Protein AF-A0A3R7ESI7-F1 (afdb_monomer)

Sequence (139 aa):
MSRLEDELKELRKELSKIAKEVEKLKTRREQTSLGPYPGSPEPSASLIRVLAERLPDKPDAGMAFFGGIQKKNGKIRSSYFSGHDFESILRCSPKRVAKLLSPLSSEQRILILKTLIKGDRSSSELSRETGLEGGQLYH

Solvent-accessible surface area (backbone atoms only — not comparable to full-atom values): 8530 Å² total; per-residue (Å²): 117,65,71,63,53,52,52,52,51,52,51,53,50,51,52,54,51,51,54,53,51,51,50,54,52,50,54,54,50,57,73,64,50,79,65,86,73,73,84,55,59,73,72,52,44,53,49,52,50,58,49,60,75,69,48,67,104,48,98,90,65,57,70,49,76,51,69,52,76,43,71,58,93,93,36,80,74,48,72,53,76,50,77,44,46,46,67,64,58,71,67,51,52,68,69,58,52,50,62,69,48,50,62,72,74,34,72,67,49,44,48,52,51,59,53,50,74,78,41,94,69,56,72,69,55,45,24,72,77,64,73,40,59,71,67,69,67,79,108

Nearest PDB structures (foldseek):
  3j9g-assembly1_A  TM=2.834E-01  e=9.479E-01  Vibrio cholerae O1 biovar El Tor str. N16961
  6dv5-assembly1_P  TM=4.349E-01  e=4.074E+00  Homo sapiens
  3w1i-assembly1_E  TM=2.556E-01  e=3.589E+00  Aquifex aeolicus VF5

Structure (mmCIF, N/CA/C/O backbone):
data_AF-A0A3R7ESI7-F1
#
_entry.id   AF-A0A3R7ESI7-F1
#
loop_
_atom_site.group_PDB
_atom_site.id
_atom_site.type_symbol
_atom_site.label_atom_id
_atom_site.label_alt_id
_atom_site.label_comp_id
_atom_site.label_asym_id
_atom_site.label_entity_id
_atom_site.label_seq_id
_atom_site.pdbx_PDB_ins_code
_atom_site.Cartn_x
_atom_site.Cartn_y
_atom_site.Cartn_z
_atom_site.occupancy
_atom_site.B_iso_or_equiv
_atom_site.auth_seq_id
_atom_site.auth_comp_id
_atom_site.auth_asym_id
_atom_site.auth_atom_id
_atom_site.pdbx_PDB_model_num
ATOM 1 N N . MET A 1 1 ? 51.182 27.770 -38.530 1.00 54.97 1 MET A N 1
ATOM 2 C CA . MET A 1 1 ? 50.918 26.323 -38.382 1.00 54.97 1 MET A CA 1
ATOM 3 C C . MET A 1 1 ? 50.653 25.904 -36.932 1.00 54.97 1 MET A C 1
ATOM 5 O O . MET A 1 1 ? 49.870 24.988 -36.759 1.00 54.97 1 MET A O 1
ATOM 9 N N . SER A 1 2 ? 51.151 26.612 -35.903 1.00 67.56 2 SER A N 1
ATOM 10 C CA . SER A 1 2 ? 50.981 26.203 -34.489 1.00 67.56 2 SER A CA 1
ATOM 11 C C . SER A 1 2 ? 49.537 26.168 -33.966 1.00 67.56 2 SER A C 1
ATOM 13 O O . SER A 1 2 ? 49.164 25.243 -33.262 1.00 67.56 2 SER A O 1
ATOM 15 N N . ARG A 1 3 ? 48.683 27.127 -34.347 1.00 75.88 3 ARG A N 1
ATOM 16 C CA . ARG A 1 3 ? 47.311 27.217 -33.810 1.00 75.88 3 ARG A CA 1
ATOM 17 C C . ARG A 1 3 ? 46.423 26.021 -34.182 1.00 75.88 3 ARG A C 1
ATOM 19 O O . ARG A 1 3 ? 45.625 25.574 -33.371 1.00 75.88 3 ARG A O 1
ATOM 26 N N . LEU A 1 4 ? 46.598 25.492 -35.393 1.00 76.12 4 LEU A N 1
ATOM 27 C CA . LEU A 1 4 ? 45.861 24.321 -35.879 1.00 76.12 4 LEU A CA 1
ATOM 28 C C . LEU A 1 4 ? 46.350 23.026 -35.213 1.00 76.12 4 LEU A C 1
ATOM 30 O O . LEU A 1 4 ? 45.565 22.114 -34.971 1.00 76.12 4 LEU A O 1
ATOM 34 N N . GLU A 1 5 ? 47.647 22.949 -34.909 1.00 79.25 5 GLU A N 1
ATOM 35 C CA . GLU A 1 5 ? 48.244 21.822 -34.190 1.00 79.25 5 GLU A CA 1
ATOM 36 C C . GLU A 1 5 ? 47.795 21.792 -32.724 1.00 79.25 5 GLU A C 1
ATOM 38 O O . GLU A 1 5 ? 47.486 20.718 -32.204 1.00 79.25 5 GLU A O 1
ATOM 43 N N . ASP A 1 6 ? 47.683 22.959 -32.085 1.00 82.75 6 ASP A N 1
ATOM 44 C CA . ASP A 1 6 ? 47.173 23.091 -30.719 1.00 82.75 6 ASP A CA 1
ATOM 45 C C . ASP A 1 6 ? 45.683 22.720 -30.628 1.00 82.75 6 ASP A C 1
ATOM 47 O O . ASP A 1 6 ? 45.293 21.941 -29.754 1.00 82.75 6 ASP A O 1
ATOM 51 N N . GLU A 1 7 ? 44.860 23.181 -31.577 1.00 82.81 7 GLU A N 1
ATOM 52 C CA . GLU A 1 7 ? 43.443 22.798 -31.668 1.00 82.81 7 GLU A CA 1
ATOM 53 C C . GLU A 1 7 ? 43.277 21.288 -31.897 1.00 82.81 7 GLU A C 1
ATOM 55 O O . GLU A 1 7 ? 42.485 20.644 -31.210 1.00 82.81 7 GLU A O 1
ATOM 60 N N . LEU A 1 8 ? 44.077 20.681 -32.783 1.00 85.56 8 LEU A N 1
ATOM 61 C CA . LEU A 1 8 ? 44.082 19.228 -33.001 1.00 85.56 8 LEU A CA 1
ATOM 62 C C . LEU A 1 8 ? 44.487 18.441 -31.749 1.00 85.56 8 LEU A C 1
ATOM 64 O O . LEU A 1 8 ? 43.997 17.328 -31.525 1.00 85.56 8 LEU A O 1
ATOM 68 N N . LYS A 1 9 ? 45.395 18.989 -30.940 1.00 87.31 9 LYS A N 1
ATOM 69 C CA . LYS A 1 9 ? 45.881 18.348 -29.718 1.00 87.31 9 LYS A CA 1
ATOM 70 C C . LYS A 1 9 ? 44.827 18.368 -28.614 1.00 87.31 9 LYS A C 1
ATOM 72 O O . LYS A 1 9 ? 44.629 17.338 -27.964 1.00 87.31 9 LYS A O 1
ATOM 77 N N . GLU A 1 10 ? 44.120 19.481 -28.443 1.00 86.56 10 GLU A N 1
ATOM 78 C CA . GLU A 1 10 ? 42.991 19.567 -27.509 1.00 86.56 10 GLU A CA 1
ATOM 79 C C . GLU A 1 10 ? 41.820 18.684 -27.964 1.00 86.56 10 GLU A C 1
ATOM 81 O O . GLU A 1 10 ? 41.312 17.893 -27.169 1.00 86.56 10 GLU A O 1
ATOM 86 N N . LEU A 1 11 ? 41.492 18.661 -29.261 1.00 87.44 11 LEU A N 1
ATOM 87 C CA . LEU A 1 11 ? 40.428 17.793 -29.788 1.00 87.44 11 LEU A CA 1
ATOM 88 C C . LEU A 1 11 ? 40.709 16.303 -29.544 1.00 87.44 11 LEU A C 1
ATOM 90 O O . LEU A 1 11 ? 39.824 15.541 -29.152 1.00 87.44 11 LEU A O 1
ATOM 94 N N . ARG A 1 12 ? 41.964 15.868 -29.724 1.00 86.88 12 ARG A N 1
ATOM 95 C CA . ARG A 1 12 ? 42.384 14.486 -29.422 1.00 86.88 12 ARG A CA 1
ATOM 96 C C . ARG A 1 12 ? 42.252 14.152 -27.938 1.00 86.88 12 ARG A C 1
ATOM 98 O O . ARG A 1 12 ? 41.916 13.018 -27.587 1.00 86.88 12 ARG A O 1
ATOM 105 N N . LYS A 1 13 ? 42.521 15.120 -27.067 1.00 91.62 13 LYS A N 1
ATOM 106 C CA . LYS A 1 13 ? 42.426 14.963 -25.614 1.00 91.62 13 LYS A CA 1
ATOM 107 C C . LYS A 1 13 ? 40.970 14.849 -25.167 1.00 91.62 13 LYS A C 1
ATOM 109 O O . LYS A 1 13 ? 40.655 13.963 -24.370 1.00 91.62 13 LYS A O 1
ATOM 114 N N . GLU A 1 14 ? 40.085 15.667 -25.729 1.00 90.50 14 GLU A N 1
ATOM 115 C CA . GLU A 1 14 ? 38.643 15.586 -25.485 1.00 90.50 14 GLU A CA 1
ATOM 116 C C . GLU A 1 14 ? 38.051 14.269 -25.995 1.00 90.50 14 GLU A C 1
ATOM 118 O O . GLU A 1 14 ? 37.368 13.577 -25.240 1.00 90.50 14 GLU A O 1
ATOM 123 N N . LEU A 1 15 ? 38.407 13.839 -27.211 1.00 88.31 15 LEU A N 1
ATOM 124 C CA . LEU A 1 15 ? 38.003 12.534 -27.753 1.00 88.31 15 LEU A CA 1
ATOM 125 C C . LEU A 1 15 ? 38.449 11.369 -26.864 1.00 88.31 15 LEU A C 1
ATOM 127 O O . LEU A 1 15 ? 37.672 10.447 -26.614 1.00 88.31 15 LEU A O 1
ATOM 131 N N . SER A 1 16 ? 39.677 11.411 -26.338 1.00 90.50 16 SER A N 1
ATOM 132 C CA . SER A 1 16 ? 40.168 10.376 -25.422 1.00 90.50 16 SER A CA 1
ATOM 133 C C . SER A 1 16 ? 39.392 10.355 -24.103 1.00 90.50 16 SER A C 1
ATOM 135 O O . SER A 1 16 ? 39.126 9.283 -23.551 1.00 90.50 16 SER A O 1
ATOM 137 N N . LYS A 1 17 ? 39.004 11.529 -23.596 1.00 92.44 17 LYS A N 1
ATOM 138 C CA . LYS A 1 17 ? 38.203 11.648 -22.377 1.00 92.44 17 LYS A CA 1
ATOM 139 C C . LYS A 1 17 ? 36.792 11.094 -22.589 1.00 92.44 17 LYS A C 1
ATOM 141 O O . LYS A 1 17 ? 36.351 10.270 -21.790 1.00 92.44 17 LYS A O 1
ATOM 146 N N . ILE A 1 18 ? 36.147 11.454 -23.699 1.00 89.50 18 ILE A N 1
ATOM 147 C CA . ILE A 1 18 ? 34.819 10.953 -24.077 1.00 89.50 18 ILE A CA 1
ATOM 148 C C . ILE A 1 18 ? 34.852 9.434 -24.272 1.00 89.50 18 ILE A C 1
ATOM 150 O O . ILE A 1 18 ? 34.000 8.734 -23.734 1.00 89.50 18 ILE A O 1
ATOM 154 N N . ALA A 1 19 ? 35.864 8.893 -24.957 1.00 89.44 19 ALA A N 1
ATOM 155 C CA . ALA A 1 19 ? 35.999 7.448 -25.149 1.00 89.44 19 ALA A CA 1
ATOM 156 C C . ALA A 1 19 ? 36.086 6.687 -23.811 1.00 89.44 19 ALA A C 1
ATOM 158 O O . ALA A 1 19 ? 35.438 5.656 -23.637 1.00 89.44 19 ALA A O 1
ATOM 159 N N . LYS A 1 20 ? 36.830 7.224 -22.833 1.00 91.38 20 LYS A N 1
ATOM 160 C CA . LYS A 1 20 ? 36.924 6.640 -21.484 1.00 91.38 20 LYS A CA 1
ATOM 161 C C . LYS A 1 20 ? 35.615 6.739 -20.702 1.00 91.38 20 LYS A C 1
ATOM 163 O O . LYS A 1 20 ? 35.292 5.822 -19.949 1.00 91.38 20 LYS A O 1
ATOM 168 N N . GLU A 1 21 ? 34.877 7.836 -20.842 1.00 88.00 21 GLU A N 1
ATOM 169 C CA . GLU A 1 21 ? 33.563 7.990 -20.210 1.00 88.00 21 GLU A CA 1
ATOM 170 C C . GLU A 1 21 ? 32.536 7.026 -20.816 1.00 88.00 21 GLU 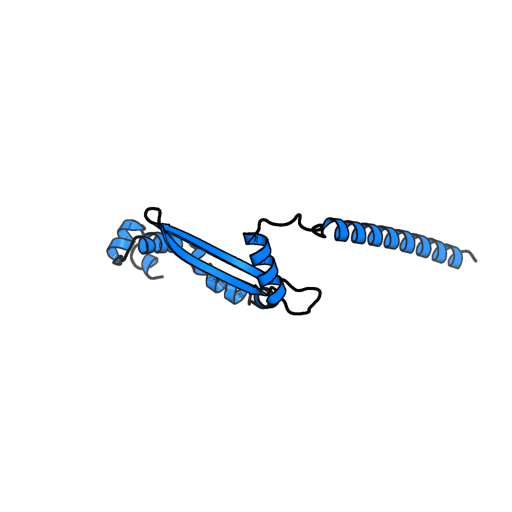A C 1
ATOM 172 O O . GLU A 1 21 ? 31.813 6.366 -20.071 1.00 88.00 21 GLU A O 1
ATOM 177 N N . VAL A 1 22 ? 32.539 6.849 -22.140 1.00 83.94 22 VAL A N 1
ATOM 178 C CA . VAL A 1 22 ? 31.682 5.877 -22.838 1.00 83.94 22 VAL A CA 1
ATOM 179 C C . VAL A 1 22 ? 31.985 4.445 -22.397 1.00 83.94 22 VAL A C 1
ATOM 181 O O . VAL A 1 22 ? 31.053 3.692 -22.120 1.00 83.94 22 VAL A O 1
ATOM 184 N N . GLU A 1 23 ? 33.258 4.069 -22.263 1.00 83.38 23 GLU A N 1
ATOM 185 C CA . GLU A 1 23 ? 33.634 2.735 -21.774 1.00 83.38 23 GLU A CA 1
ATOM 186 C C . GLU A 1 23 ? 33.179 2.490 -20.331 1.00 83.38 23 GLU A C 1
ATOM 188 O O . GLU A 1 23 ? 32.597 1.444 -20.041 1.00 83.38 23 GLU A O 1
ATOM 193 N N . LYS A 1 24 ? 33.332 3.478 -19.438 1.00 82.88 24 LYS A N 1
ATOM 194 C CA . LYS A 1 24 ? 32.803 3.400 -18.064 1.00 82.88 24 LYS A CA 1
ATOM 195 C C . LYS A 1 24 ? 31.279 3.269 -18.030 1.00 82.88 24 LYS A C 1
ATOM 197 O O . LYS A 1 24 ? 30.736 2.555 -17.188 1.00 82.88 24 LYS A O 1
ATOM 202 N N . LEU A 1 25 ? 30.576 3.964 -18.924 1.00 76.69 25 LEU A N 1
ATOM 203 C CA . LEU A 1 25 ? 29.118 3.889 -19.028 1.00 76.69 25 LEU A CA 1
ATOM 204 C C . LEU A 1 25 ? 28.650 2.526 -19.554 1.00 76.69 25 LEU A C 1
ATOM 206 O O . LEU A 1 25 ? 27.674 1.987 -19.031 1.00 76.69 25 LEU A O 1
ATOM 210 N N . LYS A 1 26 ? 29.361 1.937 -20.523 1.00 70.25 26 LYS A N 1
ATOM 211 C CA . LYS A 1 26 ? 29.090 0.575 -21.011 1.00 70.25 26 LYS A CA 1
ATOM 212 C C . LYS A 1 26 ? 29.300 -0.477 -19.924 1.00 70.25 26 LYS A C 1
ATOM 214 O O . LYS A 1 26 ? 28.385 -1.254 -19.671 1.00 70.25 26 LYS A O 1
ATOM 219 N N . THR A 1 27 ? 30.425 -0.434 -19.207 1.00 69.88 27 THR A N 1
ATOM 220 C CA . THR A 1 27 ? 30.689 -1.380 -18.102 1.00 69.88 27 THR A CA 1
ATOM 221 C C . THR A 1 27 ? 29.672 -1.243 -16.969 1.00 69.88 27 THR A C 1
ATOM 223 O O . THR A 1 27 ? 29.218 -2.244 -16.419 1.00 69.88 27 THR A O 1
ATOM 226 N N . ARG A 1 28 ? 29.240 -0.017 -16.642 1.00 62.50 28 ARG A N 1
ATOM 227 C CA . ARG A 1 28 ? 28.172 0.205 -15.652 1.00 62.50 28 ARG A CA 1
ATOM 228 C C . ARG A 1 28 ? 26.829 -0.371 -16.117 1.00 62.50 28 ARG A C 1
ATOM 230 O O . ARG A 1 28 ? 26.095 -0.918 -15.299 1.00 62.50 28 ARG A O 1
ATOM 237 N N . ARG A 1 29 ? 26.509 -0.286 -17.413 1.00 53.00 29 ARG A N 1
ATOM 238 C CA . ARG A 1 29 ? 25.296 -0.885 -17.998 1.00 53.00 29 ARG A CA 1
ATOM 239 C C . ARG A 1 29 ? 25.336 -2.417 -17.937 1.00 53.00 29 ARG A C 1
ATOM 241 O O . ARG A 1 29 ? 24.345 -3.013 -17.534 1.00 53.00 29 ARG A O 1
ATOM 248 N N . GLU A 1 30 ? 26.477 -3.032 -18.243 1.00 53.41 30 GLU A N 1
ATOM 249 C CA . GLU A 1 30 ? 26.681 -4.492 -18.171 1.00 53.41 30 GLU A CA 1
ATOM 250 C C . GLU A 1 30 ? 26.670 -5.033 -16.731 1.00 53.41 30 GLU A C 1
ATOM 252 O O . GLU A 1 30 ? 26.136 -6.106 -16.472 1.00 53.41 30 GLU A O 1
ATOM 257 N N . GLN A 1 31 ? 27.164 -4.273 -15.749 1.00 51.28 31 GLN A N 1
ATOM 258 C CA . GLN A 1 31 ? 27.026 -4.643 -14.331 1.00 51.28 31 GLN A CA 1
ATOM 259 C C . GLN A 1 31 ? 25.587 -4.521 -13.807 1.00 51.28 31 GLN A C 1
ATOM 261 O O . GLN A 1 31 ? 25.255 -5.121 -12.788 1.00 51.28 31 GLN A O 1
ATOM 266 N N . THR A 1 32 ? 24.732 -3.753 -14.490 1.00 45.25 32 THR A N 1
ATOM 267 C CA . THR A 1 32 ? 23.317 -3.581 -14.119 1.00 45.25 32 THR A CA 1
ATOM 268 C C . THR A 1 32 ? 22.399 -4.551 -14.871 1.00 45.25 32 THR A C 1
ATOM 270 O O . THR A 1 32 ? 21.250 -4.737 -14.471 1.00 45.25 32 THR A O 1
ATOM 273 N N . SER A 1 33 ? 22.879 -5.211 -15.933 1.00 39.31 33 SER A N 1
ATOM 274 C CA . SER A 1 33 ? 22.143 -6.323 -16.530 1.00 39.31 33 SER A CA 1
ATOM 275 C C . SER A 1 33 ? 22.184 -7.512 -15.579 1.00 39.31 33 SER A C 1
ATOM 277 O O . SER A 1 33 ? 23.218 -8.154 -15.405 1.00 39.31 33 SER A O 1
ATOM 279 N N . LEU A 1 34 ? 21.044 -7.793 -14.949 1.00 42.56 34 LEU A N 1
ATOM 280 C CA . LEU A 1 34 ? 20.782 -9.074 -14.304 1.00 42.56 34 LEU A CA 1
ATOM 281 C C . LEU A 1 34 ? 21.114 -10.172 -15.326 1.00 42.56 34 LEU A C 1
ATOM 283 O O . LEU A 1 34 ? 20.493 -10.232 -16.387 1.00 42.56 34 LEU A O 1
ATOM 287 N N . GLY A 1 35 ? 22.133 -10.987 -15.043 1.00 42.22 35 GLY A N 1
ATOM 288 C CA . GLY A 1 35 ? 22.492 -12.131 -15.883 1.00 42.22 35 GLY A CA 1
ATOM 289 C C . GLY A 1 35 ? 21.318 -13.110 -1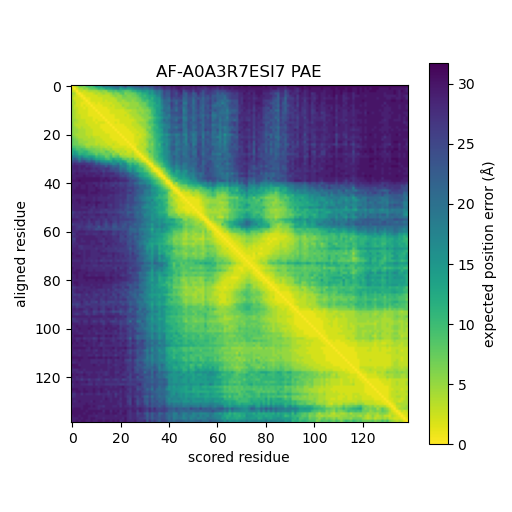6.052 1.00 42.22 35 GLY A C 1
ATOM 290 O O . GLY A 1 35 ? 20.303 -12.978 -15.361 1.00 42.22 35 GLY A O 1
ATOM 291 N N . PRO A 1 36 ? 21.430 -14.105 -16.955 1.00 40.34 36 PRO A N 1
ATOM 292 C CA . PRO A 1 36 ? 20.375 -15.090 -17.169 1.00 40.34 36 PRO A CA 1
ATOM 293 C C . PRO A 1 36 ? 20.013 -15.748 -15.836 1.00 40.34 36 PRO A C 1
ATOM 295 O O . PRO A 1 36 ? 20.849 -16.387 -15.196 1.00 40.34 36 PRO A O 1
ATOM 298 N N . TYR A 1 37 ? 18.772 -15.528 -15.401 1.00 43.09 37 TYR A N 1
ATOM 299 C CA . TYR A 1 37 ? 18.254 -16.035 -14.137 1.00 43.09 37 TYR A CA 1
ATOM 300 C C . TYR A 1 37 ? 18.403 -17.567 -14.135 1.00 43.09 37 TYR A C 1
ATOM 302 O O . TYR A 1 37 ? 17.822 -18.218 -15.010 1.00 43.09 37 TYR A O 1
ATOM 310 N N . PRO A 1 38 ? 19.172 -18.169 -13.205 1.00 46.91 38 PRO A N 1
ATOM 311 C CA . PRO A 1 38 ? 19.220 -19.618 -13.081 1.00 46.91 38 PRO A CA 1
ATOM 312 C C . PRO A 1 38 ? 17.795 -20.113 -12.834 1.00 46.91 38 PRO A C 1
ATOM 314 O O . PRO A 1 38 ? 17.078 -19.521 -12.024 1.00 46.91 38 PRO A O 1
ATOM 317 N N . GLY A 1 39 ? 17.391 -21.137 -13.596 1.00 45.53 39 GLY A N 1
ATOM 318 C CA . GLY A 1 39 ? 16.025 -21.654 -13.688 1.00 45.53 39 GLY A CA 1
ATOM 319 C C . GLY A 1 39 ? 15.294 -21.572 -12.357 1.00 45.53 39 GLY A C 1
ATOM 320 O O . GLY A 1 39 ? 15.595 -22.296 -11.410 1.00 45.53 39 GLY A O 1
ATOM 321 N N . SER A 1 40 ? 14.372 -20.619 -12.278 1.00 46.50 40 SER A N 1
ATOM 322 C CA . SER A 1 40 ? 13.605 -20.374 -11.070 1.00 46.50 40 SER A CA 1
ATOM 323 C C . SER A 1 40 ? 12.806 -21.644 -10.723 1.00 46.50 40 SER A C 1
ATOM 325 O O . SER A 1 40 ? 12.337 -22.293 -11.661 1.00 46.50 40 SER A O 1
ATOM 327 N N . PRO A 1 41 ? 12.598 -21.996 -9.439 1.00 57.59 41 PRO A N 1
ATOM 328 C CA . PRO A 1 41 ? 11.702 -23.086 -9.032 1.00 57.59 41 PRO A CA 1
ATOM 329 C C . PRO A 1 41 ? 10.396 -23.120 -9.853 1.00 57.59 41 PRO A C 1
ATOM 331 O O . PRO A 1 41 ? 9.894 -22.063 -10.237 1.00 57.59 41 PRO A O 1
ATOM 334 N N . GLU A 1 42 ? 9.810 -24.295 -10.109 1.00 57.03 42 GLU A N 1
ATOM 335 C CA . GLU A 1 42 ? 8.600 -24.460 -10.953 1.00 57.03 42 GLU A CA 1
ATOM 336 C C . GLU A 1 42 ? 7.473 -23.412 -10.715 1.00 57.03 42 GLU A C 1
ATOM 338 O O . GLU A 1 42 ? 6.918 -22.879 -11.687 1.00 57.03 42 GLU A O 1
ATOM 343 N N . PRO A 1 43 ? 7.173 -23.014 -9.457 1.00 61.28 43 PRO A N 1
ATOM 344 C CA . PRO A 1 43 ? 6.192 -21.962 -9.169 1.00 61.28 43 PRO A CA 1
ATOM 345 C C . PRO A 1 43 ? 6.598 -20.573 -9.690 1.00 61.28 43 PRO A C 1
ATOM 347 O O . PRO A 1 43 ? 5.762 -19.812 -10.174 1.00 61.28 43 PRO A O 1
ATOM 350 N N . SER A 1 44 ? 7.884 -20.233 -9.618 1.00 60.28 44 SER A N 1
ATOM 351 C CA . SER A 1 44 ? 8.423 -18.973 -10.143 1.00 60.28 44 SER A CA 1
ATOM 352 C C . SER A 1 44 ? 8.539 -18.961 -11.665 1.00 60.28 44 SER A C 1
ATOM 354 O O . SER A 1 44 ? 8.316 -17.912 -12.260 1.00 60.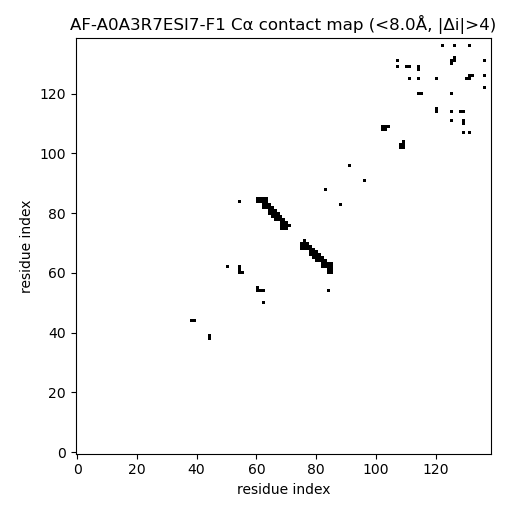28 44 SER A O 1
ATOM 356 N N . ALA A 1 45 ? 8.775 -20.108 -12.310 1.00 64.75 45 ALA A N 1
ATOM 357 C CA . ALA A 1 45 ? 8.780 -20.192 -13.771 1.00 64.75 45 ALA A CA 1
ATOM 358 C C . ALA A 1 45 ? 7.373 -19.939 -14.334 1.00 64.75 45 ALA A C 1
ATOM 360 O O . ALA A 1 45 ? 7.201 -19.213 -15.313 1.00 64.75 45 ALA A O 1
ATOM 361 N N . SER A 1 46 ? 6.356 -20.471 -13.650 1.00 67.00 46 SER A N 1
ATOM 362 C CA . SER A 1 46 ? 4.946 -20.221 -13.961 1.00 67.00 46 SE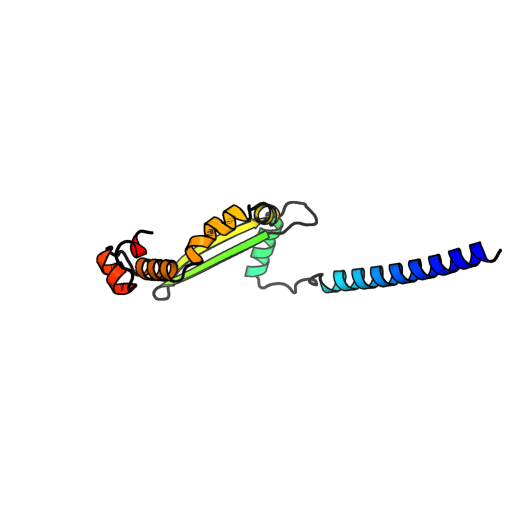R A CA 1
ATOM 363 C C . SER A 1 46 ? 4.576 -18.746 -13.798 1.00 67.00 46 SER A C 1
ATOM 365 O O . SER A 1 46 ? 3.899 -18.186 -14.658 1.00 67.00 46 SER A O 1
ATOM 367 N N . LEU A 1 47 ? 5.064 -18.093 -12.735 1.00 67.50 47 LEU A N 1
ATOM 368 C CA . LEU A 1 47 ? 4.901 -16.651 -12.555 1.00 67.50 47 LEU A CA 1
ATOM 369 C C . LEU A 1 47 ? 5.551 -15.886 -13.706 1.00 67.50 47 LEU A C 1
ATOM 371 O O . LEU A 1 47 ? 4.847 -15.140 -14.375 1.00 67.50 47 LEU A O 1
ATOM 375 N N . ILE A 1 48 ? 6.838 -16.122 -13.986 1.00 71.62 48 ILE A N 1
ATOM 376 C CA . ILE A 1 48 ? 7.589 -15.456 -15.063 1.00 71.62 48 ILE A CA 1
ATOM 377 C C . ILE A 1 48 ? 6.886 -15.611 -16.417 1.00 71.62 48 ILE A C 1
ATOM 379 O O . ILE A 1 48 ? 6.814 -14.642 -17.168 1.00 71.62 48 ILE A O 1
ATOM 383 N N . ARG A 1 49 ? 6.307 -16.781 -16.717 1.00 73.81 49 ARG A N 1
ATOM 384 C CA . ARG A 1 49 ? 5.544 -16.986 -17.956 1.00 73.81 49 ARG A CA 1
ATOM 385 C C . ARG A 1 49 ? 4.298 -16.104 -18.021 1.00 73.81 49 ARG A C 1
ATOM 387 O O . ARG A 1 49 ? 4.110 -15.396 -19.003 1.00 73.81 49 ARG A O 1
ATOM 394 N N . VAL A 1 50 ? 3.500 -16.079 -16.952 1.00 70.25 50 VAL A N 1
ATOM 395 C CA . VAL A 1 50 ? 2.337 -15.180 -16.843 1.00 70.25 50 VAL A CA 1
ATOM 396 C C . VAL A 1 50 ? 2.764 -13.709 -16.933 1.00 70.25 50 VAL A C 1
ATOM 398 O O . VAL A 1 50 ? 2.006 -12.883 -17.438 1.00 70.25 50 VAL A O 1
ATOM 401 N N . LEU A 1 51 ? 3.972 -13.366 -16.469 1.00 69.69 51 LEU A N 1
ATOM 402 C CA . LEU A 1 51 ? 4.517 -12.013 -16.603 1.00 69.69 51 LEU A CA 1
ATOM 403 C C . LEU A 1 51 ? 4.844 -11.684 -18.057 1.00 69.69 51 LEU A C 1
ATOM 405 O O . LEU A 1 51 ? 4.425 -10.639 -18.541 1.00 69.69 51 LEU A O 1
ATOM 409 N N . ALA A 1 52 ? 5.553 -12.576 -18.749 1.00 74.88 52 ALA A N 1
ATOM 410 C CA . ALA A 1 52 ? 5.910 -12.405 -20.152 1.00 74.88 52 ALA A CA 1
ATOM 411 C C . ALA A 1 52 ? 4.665 -12.279 -21.045 1.00 74.88 52 ALA A C 1
ATOM 413 O O . ALA A 1 52 ? 4.628 -11.415 -21.909 1.00 74.88 52 ALA A O 1
ATOM 414 N N . GLU A 1 53 ? 3.615 -13.064 -20.779 1.00 78.75 53 GLU A N 1
ATOM 415 C CA . GLU A 1 53 ? 2.335 -12.995 -21.504 1.00 78.75 53 GLU A CA 1
ATOM 416 C C . GLU A 1 53 ? 1.580 -11.668 -21.293 1.00 78.75 53 GLU A C 1
ATOM 418 O O . GLU A 1 53 ? 0.767 -11.277 -22.129 1.00 78.75 53 GLU A O 1
ATOM 423 N N . ARG A 1 54 ? 1.802 -10.978 -20.164 1.00 74.31 54 ARG A N 1
ATOM 424 C CA . ARG A 1 54 ? 1.124 -9.711 -19.829 1.00 74.31 54 ARG A CA 1
ATOM 425 C C . ARG A 1 54 ? 1.929 -8.467 -20.166 1.00 74.31 54 ARG A C 1
ATOM 427 O O . ARG A 1 54 ? 1.390 -7.361 -20.079 1.00 74.31 54 ARG A O 1
ATOM 434 N N . LEU A 1 55 ? 3.197 -8.628 -20.521 1.00 73.75 55 LEU A N 1
ATOM 435 C CA . LEU A 1 55 ? 4.015 -7.527 -20.990 1.00 73.75 55 LEU A CA 1
ATOM 436 C C . LEU A 1 55 ? 3.713 -7.282 -22.474 1.00 73.75 55 LEU A C 1
ATOM 438 O O . LEU A 1 55 ? 3.651 -8.231 -23.249 1.00 73.75 55 LEU A O 1
ATOM 442 N N . PRO A 1 56 ? 3.500 -6.024 -22.889 1.00 67.31 56 PRO A N 1
ATOM 443 C CA . PRO A 1 56 ? 3.396 -5.707 -24.306 1.00 67.31 56 PRO A CA 1
ATOM 444 C C . PRO A 1 56 ? 4.729 -6.002 -25.009 1.00 67.31 56 PRO A C 1
ATOM 446 O O . PRO A 1 56 ? 5.773 -5.967 -24.357 1.00 67.31 56 PRO A O 1
ATOM 449 N N . ASP A 1 57 ? 4.701 -6.181 -26.335 1.00 73.88 57 ASP A N 1
ATOM 450 C CA . ASP A 1 57 ? 5.886 -6.272 -27.212 1.00 73.88 57 ASP A CA 1
ATOM 451 C C . ASP A 1 57 ? 6.649 -4.929 -27.278 1.00 73.88 57 ASP A C 1
ATOM 453 O O . ASP A 1 57 ? 6.825 -4.309 -28.328 1.00 73.88 57 ASP A O 1
ATOM 457 N N . LYS A 1 58 ? 7.067 -4.417 -26.120 1.00 71.19 58 LYS A N 1
ATOM 458 C CA . LYS A 1 58 ? 7.905 -3.236 -25.952 1.00 71.19 58 LYS A CA 1
ATOM 459 C C . LYS A 1 58 ? 9.230 -3.694 -25.332 1.00 71.19 58 LYS A C 1
ATOM 461 O O . LYS A 1 58 ? 9.203 -4.380 -24.312 1.00 71.19 58 LYS A O 1
ATOM 466 N N . PRO A 1 59 ? 10.382 -3.291 -25.896 1.00 70.62 59 PRO A N 1
ATOM 467 C CA . PRO A 1 59 ? 11.695 -3.742 -25.428 1.00 70.62 59 PRO A CA 1
ATOM 468 C C . PRO A 1 59 ? 12.003 -3.303 -23.988 1.00 70.62 59 PRO A C 1
ATOM 470 O O . PRO A 1 59 ? 12.654 -4.037 -23.253 1.00 70.62 59 PRO A O 1
ATOM 473 N N . ASP A 1 60 ? 11.482 -2.146 -23.572 1.00 74.12 60 ASP A N 1
ATOM 474 C CA . ASP A 1 60 ? 11.660 -1.581 -22.232 1.00 74.12 60 ASP A CA 1
ATOM 475 C C . ASP A 1 60 ? 10.327 -1.592 -21.464 1.00 74.12 60 ASP A C 1
ATOM 477 O O . ASP A 1 60 ? 9.728 -0.551 -21.184 1.00 74.12 60 ASP A O 1
ATOM 481 N N . ALA A 1 61 ? 9.821 -2.789 -21.162 1.00 77.62 61 ALA A N 1
ATOM 482 C CA . ALA A 1 61 ? 8.604 -2.984 -20.380 1.00 77.62 61 ALA A CA 1
ATOM 483 C C . ALA A 1 61 ? 8.888 -3.730 -19.075 1.00 77.62 61 ALA A C 1
ATOM 485 O O . ALA A 1 61 ? 9.763 -4.588 -18.990 1.00 77.62 61 ALA A O 1
ATOM 486 N N . GLY A 1 62 ? 8.104 -3.428 -18.044 1.00 80.50 62 GLY A N 1
ATOM 487 C CA . GLY A 1 62 ? 8.122 -4.205 -16.814 1.00 80.50 62 GLY A CA 1
ATOM 488 C C . GLY A 1 62 ? 6.831 -4.044 -16.027 1.00 80.50 62 GLY A C 1
ATOM 489 O O . GLY A 1 62 ? 6.021 -3.154 -16.293 1.00 80.50 62 GLY A O 1
ATOM 490 N N . MET A 1 63 ? 6.643 -4.935 -15.061 1.00 82.12 63 MET A N 1
ATOM 491 C CA . MET A 1 63 ? 5.486 -4.968 -14.175 1.00 82.12 63 MET A CA 1
ATOM 492 C C . MET A 1 63 ? 5.951 -5.070 -12.726 1.00 82.12 63 MET A C 1
ATOM 494 O O . MET A 1 63 ? 6.911 -5.779 -12.426 1.00 82.12 63 MET A O 1
ATOM 498 N N . ALA A 1 64 ? 5.238 -4.400 -11.826 1.00 83.12 64 ALA A N 1
ATOM 499 C CA . ALA A 1 64 ? 5.380 -4.582 -10.391 1.00 83.12 64 ALA A CA 1
ATOM 500 C C . ALA A 1 64 ? 4.207 -5.395 -9.840 1.00 83.12 64 ALA A C 1
ATOM 502 O O . ALA A 1 64 ? 3.061 -5.244 -10.277 1.00 83.12 64 ALA A O 1
ATOM 503 N N . PHE A 1 65 ? 4.506 -6.221 -8.841 1.00 80.12 65 PHE A N 1
ATOM 504 C CA . PHE A 1 65 ? 3.534 -7.066 -8.162 1.00 80.12 65 PHE A CA 1
ATOM 505 C C . PHE A 1 65 ? 3.459 -6.709 -6.690 1.00 80.12 65 PHE A C 1
ATOM 507 O O . PHE A 1 65 ? 4.479 -6.599 -6.011 1.00 80.12 65 PHE A O 1
ATOM 514 N N . PHE A 1 66 ? 2.23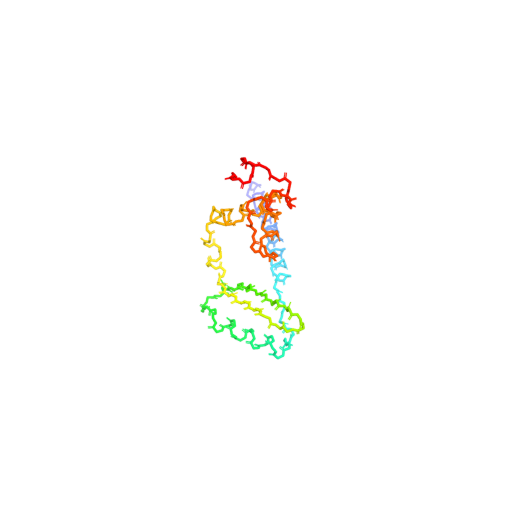3 -6.576 -6.200 1.00 82.06 66 PHE A N 1
ATOM 515 C CA . PHE A 1 66 ? 1.932 -6.355 -4.797 1.00 82.06 66 PHE A CA 1
ATOM 516 C C . PHE A 1 66 ? 1.040 -7.489 -4.337 1.00 82.06 66 PHE A C 1
ATOM 518 O O . PHE A 1 66 ? -0.041 -7.713 -4.877 1.00 82.06 66 PHE A O 1
ATOM 525 N N . GLY A 1 67 ? 1.495 -8.231 -3.340 1.00 84.88 67 GLY A N 1
ATOM 526 C CA . GLY A 1 67 ? 0.731 -9.344 -2.819 1.00 84.88 67 GLY A CA 1
ATOM 527 C C . GLY A 1 67 ? 0.974 -9.542 -1.343 1.00 84.88 67 GLY A C 1
ATOM 52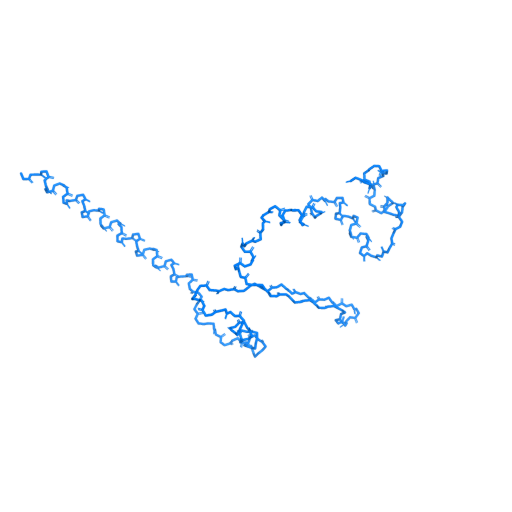8 O O . GLY A 1 67 ? 2.015 -9.171 -0.803 1.00 84.88 67 GLY A O 1
ATOM 529 N N . GLY A 1 68 ? -0.008 -10.143 -0.694 1.00 85.75 68 GLY A N 1
ATOM 530 C CA . GLY A 1 68 ? 0.064 -10.463 0.716 1.00 85.75 68 GLY A CA 1
ATOM 531 C C . GLY A 1 68 ? -0.862 -11.613 1.052 1.00 85.75 68 GLY A C 1
ATOM 532 O O . GLY A 1 68 ? -1.884 -11.829 0.401 1.00 85.75 68 GLY A O 1
ATOM 533 N N . ILE A 1 69 ? -0.487 -12.358 2.085 1.00 88.81 69 ILE A N 1
ATOM 534 C CA . ILE A 1 69 ? -1.269 -13.467 2.621 1.00 88.81 69 ILE A CA 1
ATOM 535 C C . ILE A 1 69 ? -1.428 -13.227 4.116 1.00 88.81 69 ILE A C 1
ATOM 537 O O . ILE A 1 69 ? -0.445 -13.008 4.822 1.00 8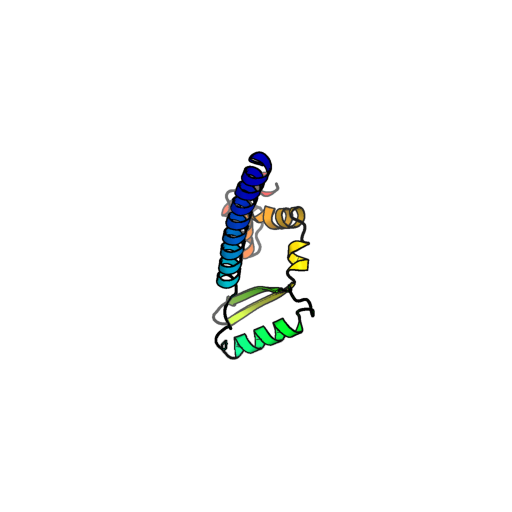8.81 69 ILE A O 1
ATOM 541 N N . GLN A 1 70 ? -2.658 -13.314 4.610 1.00 87.19 70 GLN A N 1
ATOM 542 C CA . GLN A 1 70 ? -2.948 -13.280 6.034 1.00 87.19 70 GLN A CA 1
ATOM 543 C C . GLN A 1 70 ? -3.386 -14.665 6.504 1.00 87.19 70 GLN A C 1
ATOM 545 O O . GLN A 1 70 ? -4.356 -15.244 6.001 1.00 87.19 70 GLN A O 1
ATOM 550 N N . LYS A 1 71 ? -2.696 -15.185 7.522 1.00 90.75 71 LYS A N 1
ATOM 551 C CA . LYS A 1 71 ? -3.105 -16.397 8.235 1.00 90.75 71 LYS A CA 1
ATOM 552 C C . LYS A 1 71 ? -3.806 -16.035 9.542 1.00 90.75 71 LYS A C 1
ATOM 554 O O . LYS A 1 71 ? -3.366 -15.144 10.261 1.00 90.75 71 LYS A O 1
ATOM 559 N N . LYS A 1 72 ? -4.870 -16.767 9.873 1.00 87.06 72 LYS A N 1
ATOM 560 C CA . LYS A 1 72 ? -5.541 -16.733 11.181 1.00 87.06 72 LYS A CA 1
ATOM 561 C C . LYS A 1 72 ? -5.854 -18.165 11.601 1.00 87.06 72 LYS A C 1
ATOM 563 O O . LYS A 1 72 ? -6.491 -18.900 10.846 1.00 87.06 72 LYS A O 1
ATOM 568 N N . ASN A 1 73 ? -5.412 -18.552 12.796 1.00 90.81 73 ASN A N 1
ATOM 569 C CA . ASN A 1 73 ? -5.565 -19.906 13.349 1.00 90.81 73 ASN A CA 1
ATOM 570 C C . ASN A 1 73 ? -4.996 -20.993 12.415 1.00 90.81 73 ASN A C 1
ATOM 572 O O . ASN A 1 73 ? -5.679 -21.957 12.077 1.00 90.81 73 ASN A O 1
ATOM 576 N N . GLY A 1 74 ? -3.778 -20.782 11.906 1.00 88.69 74 GLY A N 1
ATOM 577 C CA . GLY A 1 74 ? -3.090 -21.723 11.009 1.00 88.69 74 GLY A CA 1
ATOM 578 C C . GLY A 1 74 ? -3.626 -21.786 9.571 1.00 88.69 74 GLY A C 1
ATOM 579 O O . GLY A 1 74 ? -2.961 -22.350 8.708 1.00 88.69 74 GLY A O 1
ATOM 580 N N . LYS A 1 75 ? -4.778 -21.166 9.276 1.00 89.00 75 LYS A N 1
ATOM 581 C CA . LYS A 1 75 ? -5.403 -21.158 7.943 1.00 89.00 75 LYS A CA 1
ATOM 582 C C . LYS A 1 75 ? -5.244 -19.805 7.256 1.00 89.00 75 LYS A C 1
ATOM 584 O O . LYS A 1 75 ? -5.339 -18.765 7.907 1.00 89.00 75 LYS A O 1
ATOM 589 N N . ILE A 1 76 ? -5.035 -19.813 5.940 1.00 88.50 76 ILE A N 1
ATOM 590 C CA . ILE A 1 76 ? -5.088 -18.594 5.121 1.00 88.50 76 ILE A CA 1
ATOM 591 C C . ILE A 1 76 ? -6.532 -18.080 5.141 1.00 88.50 76 ILE A C 1
ATOM 593 O O . ILE A 1 76 ? -7.460 -18.831 4.850 1.00 88.50 76 ILE A O 1
ATOM 597 N N . ARG A 1 77 ? -6.726 -16.822 5.546 1.00 86.31 77 ARG A N 1
ATOM 598 C CA . ARG A 1 77 ? -8.047 -16.169 5.590 1.00 86.31 77 ARG A CA 1
ATOM 599 C C . ARG A 1 77 ? -8.230 -15.138 4.499 1.00 86.31 77 ARG A C 1
ATOM 601 O O . ARG A 1 77 ? -9.352 -14.942 4.050 1.00 86.31 77 ARG A O 1
ATOM 608 N N . SER A 1 78 ? -7.149 -14.493 4.092 1.00 82.62 78 SER A N 1
ATOM 609 C CA . SER A 1 78 ? -7.155 -13.558 2.982 1.00 82.62 78 SER A CA 1
ATOM 610 C C . SER A 1 78 ? -5.838 -13.661 2.229 1.00 82.62 78 SER A C 1
ATOM 612 O O . SER A 1 78 ? -4.776 -13.928 2.800 1.00 82.62 78 SER A O 1
ATOM 614 N N . SER A 1 79 ? -5.931 -13.470 0.925 1.00 86.25 79 SER A N 1
ATOM 615 C CA . SER A 1 79 ? -4.796 -13.271 0.042 1.00 86.25 79 SER A CA 1
ATOM 616 C C . SER A 1 79 ? -5.187 -12.211 -0.967 1.00 86.25 79 SER A C 1
ATOM 618 O O . SER A 1 79 ? -6.305 -12.241 -1.481 1.00 86.25 79 SER A O 1
ATOM 620 N N . TYR A 1 80 ? -4.277 -11.297 -1.260 1.00 84.12 80 TYR A N 1
ATOM 621 C CA . TYR A 1 80 ? -4.439 -10.349 -2.349 1.00 84.12 80 TYR A CA 1
ATOM 622 C C . TYR A 1 80 ? -3.209 -10.402 -3.239 1.00 84.12 80 TYR A C 1
ATOM 624 O O . TYR A 1 80 ? -2.100 -10.677 -2.777 1.00 84.12 80 TYR A O 1
ATOM 632 N N . PHE A 1 81 ? -3.432 -10.154 -4.519 1.00 82.44 81 PHE A N 1
ATOM 633 C CA . PHE A 1 81 ? -2.393 -10.069 -5.523 1.00 82.44 81 PHE A CA 1
ATOM 634 C C . PHE A 1 81 ? -2.842 -9.060 -6.574 1.00 82.44 81 PHE A C 1
ATOM 636 O O . PHE A 1 81 ? -3.921 -9.203 -7.149 1.00 82.44 81 PHE A O 1
ATOM 643 N N . SER A 1 82 ? -2.032 -8.036 -6.809 1.00 81.31 82 SER A N 1
ATOM 644 C CA . SER A 1 82 ? -2.217 -7.079 -7.890 1.00 81.31 82 SER A CA 1
ATOM 645 C C . SER A 1 82 ? -0.929 -6.951 -8.691 1.00 81.31 82 SER A C 1
ATOM 647 O O . SER A 1 82 ? 0.173 -6.937 -8.145 1.00 81.31 82 SER A O 1
ATOM 649 N N . GLY A 1 83 ? -1.080 -6.893 -10.010 1.00 80.81 83 GLY A N 1
ATOM 650 C CA . GLY A 1 83 ? 0.006 -6.664 -10.952 1.00 80.81 83 GLY A CA 1
ATOM 651 C C . GLY A 1 83 ? -0.285 -5.408 -11.753 1.00 80.81 83 GLY A C 1
ATOM 652 O O . GLY A 1 83 ? -1.401 -5.248 -12.248 1.00 80.81 83 GLY A O 1
ATOM 653 N N . HIS A 1 84 ? 0.703 -4.531 -11.873 1.00 83.88 84 HIS A N 1
ATOM 654 C CA . HIS A 1 84 ? 0.586 -3.273 -12.605 1.00 83.88 84 HIS A CA 1
ATOM 655 C C . HIS A 1 84 ? 1.822 -3.072 -13.476 1.00 83.88 84 HIS A C 1
ATOM 657 O O . HIS A 1 84 ? 2.938 -3.319 -13.024 1.00 83.88 84 HIS A O 1
ATOM 663 N N . ASP A 1 85 ? 1.640 -2.618 -14.712 1.00 83.12 85 ASP A N 1
ATOM 664 C CA . ASP A 1 85 ? 2.755 -2.210 -15.562 1.00 83.12 85 ASP A CA 1
ATOM 665 C C . ASP A 1 85 ? 3.447 -0.956 -14.997 1.00 83.12 85 ASP A C 1
ATOM 667 O O . ASP A 1 85 ? 2.824 -0.108 -14.349 1.00 83.12 85 ASP A O 1
ATOM 671 N N . PHE A 1 86 ? 4.758 -0.838 -15.218 1.00 85.38 86 PHE A N 1
ATOM 672 C CA . PHE A 1 86 ? 5.537 0.291 -14.706 1.00 85.38 86 PHE A CA 1
ATOM 673 C C . PHE A 1 86 ? 5.079 1.625 -15.282 1.00 85.38 86 PHE A C 1
ATOM 675 O O . PHE A 1 86 ? 5.121 2.628 -14.575 1.00 85.38 86 PHE A O 1
ATOM 682 N N . GLU A 1 87 ? 4.614 1.654 -16.530 1.00 84.12 87 GLU A N 1
ATOM 683 C CA . GLU A 1 87 ? 4.128 2.876 -17.163 1.00 84.12 87 GLU A CA 1
ATOM 684 C C . GLU A 1 87 ? 2.915 3.438 -16.398 1.00 84.12 87 GLU A C 1
ATOM 686 O O . GLU A 1 87 ? 2.886 4.625 -16.067 1.00 84.12 87 GLU A O 1
ATOM 691 N N . SER A 1 88 ? 1.973 2.585 -15.997 1.00 82.75 88 SER A N 1
ATOM 692 C CA . SER A 1 88 ? 0.847 2.939 -15.129 1.00 82.75 88 SER A CA 1
ATOM 693 C C . SER A 1 88 ? 1.288 3.426 -13.745 1.00 82.75 88 SER A C 1
ATOM 695 O O . SER A 1 88 ? 0.710 4.379 -13.219 1.00 82.75 88 SER A O 1
ATOM 697 N N . ILE A 1 89 ? 2.321 2.817 -13.154 1.00 82.69 89 ILE A N 1
ATOM 698 C CA . ILE A 1 89 ? 2.866 3.242 -11.852 1.00 82.69 89 ILE A CA 1
ATOM 699 C C . ILE A 1 89 ? 3.510 4.628 -11.965 1.00 82.69 89 ILE A C 1
ATOM 701 O O . ILE A 1 89 ? 3.238 5.499 -11.140 1.00 82.69 89 ILE A O 1
ATOM 705 N N . LEU A 1 90 ? 4.312 4.856 -13.007 1.00 84.00 90 LEU A N 1
ATOM 706 C CA . LEU A 1 90 ? 4.996 6.127 -13.259 1.00 84.00 90 LEU A CA 1
ATOM 707 C C . LEU A 1 90 ? 4.024 7.261 -13.599 1.00 84.00 90 LEU A C 1
ATOM 709 O O . LEU A 1 90 ? 4.264 8.413 -13.247 1.00 84.00 90 LEU A O 1
ATOM 713 N N . ARG A 1 91 ? 2.897 6.943 -14.244 1.00 88.06 91 ARG A N 1
ATOM 714 C CA . ARG A 1 91 ? 1.812 7.898 -14.517 1.00 88.06 91 ARG A CA 1
ATOM 715 C C . ARG A 1 91 ? 0.999 8.257 -13.271 1.00 88.06 91 ARG A C 1
ATOM 717 O O . ARG A 1 91 ? 0.173 9.172 -13.324 1.00 88.06 91 ARG A O 1
ATOM 724 N N . CYS A 1 92 ? 1.189 7.559 -12.152 1.00 86.56 92 CYS A N 1
ATOM 725 C CA . CYS A 1 92 ? 0.459 7.857 -10.932 1.00 86.56 92 CYS A CA 1
ATOM 726 C C . CYS A 1 92 ? 0.877 9.230 -10.388 1.00 86.56 92 CYS A C 1
ATOM 728 O O . CYS A 1 92 ? 2.044 9.485 -10.103 1.00 86.56 92 CYS A O 1
ATOM 730 N N . SER A 1 93 ? -0.093 10.134 -10.229 1.00 90.31 93 SER A N 1
ATOM 731 C CA . SER A 1 93 ? 0.180 11.488 -9.744 1.00 90.31 93 SER A CA 1
ATOM 732 C C . SER A 1 93 ? 0.818 11.450 -8.348 1.00 90.31 93 SER A C 1
ATOM 734 O O . SER A 1 93 ? 0.187 10.924 -7.422 1.00 90.31 93 SER A O 1
ATOM 736 N N . PRO A 1 94 ? 1.982 12.097 -8.133 1.00 90.75 94 PRO A N 1
ATOM 737 C CA . PRO A 1 94 ? 2.592 12.199 -6.808 1.00 90.75 94 PRO A CA 1
ATOM 738 C C . PRO A 1 94 ? 1.633 12.780 -5.763 1.00 90.75 94 PRO A C 1
ATOM 740 O O . PRO A 1 94 ? 1.582 12.311 -4.631 1.00 90.75 94 PRO A O 1
ATOM 743 N N . LYS A 1 95 ?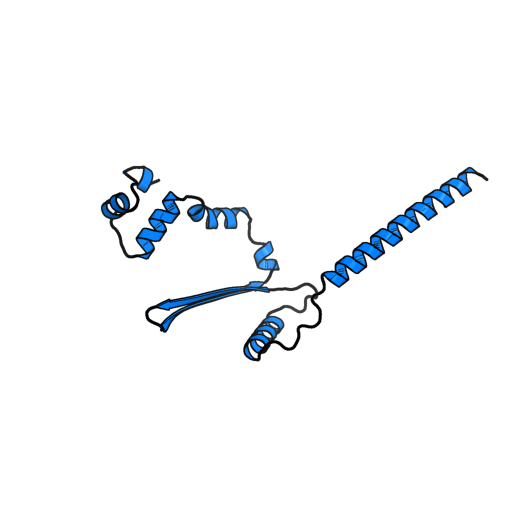 0.779 13.737 -6.160 1.00 94.06 95 LYS A N 1
ATOM 744 C CA . LYS A 1 95 ? -0.269 14.309 -5.300 1.00 94.06 95 LYS A CA 1
ATOM 745 C C . LYS A 1 95 ? -1.285 13.258 -4.852 1.00 94.06 95 LYS A C 1
ATOM 747 O O . LYS A 1 95 ? -1.735 13.284 -3.709 1.00 94.06 95 LYS A O 1
ATOM 752 N N . ARG A 1 96 ? -1.663 12.336 -5.742 1.00 90.31 96 ARG A N 1
ATOM 753 C CA . ARG A 1 96 ? -2.600 11.249 -5.426 1.00 90.31 96 ARG A CA 1
ATOM 754 C C . ARG A 1 96 ? -1.960 10.234 -4.484 1.00 90.31 96 ARG A C 1
ATOM 756 O O . ARG A 1 96 ? -2.617 9.828 -3.532 1.00 90.31 96 ARG A O 1
ATOM 763 N N . VAL A 1 97 ? -0.691 9.890 -4.707 1.00 89.75 97 VAL A N 1
ATOM 764 C CA . VAL A 1 97 ? 0.083 9.014 -3.813 1.00 89.75 97 VAL A CA 1
ATOM 765 C C . VAL A 1 97 ? 0.216 9.644 -2.427 1.00 89.75 97 VAL A C 1
ATOM 767 O O . VAL A 1 97 ? -0.150 9.023 -1.435 1.00 89.75 97 VAL A O 1
ATOM 770 N N . ALA A 1 98 ? 0.636 10.908 -2.351 1.00 91.50 98 ALA A N 1
ATOM 771 C CA . ALA A 1 98 ? 0.750 11.635 -1.091 1.00 91.50 98 ALA A CA 1
ATOM 772 C C . ALA A 1 98 ? -0.595 11.714 -0.353 1.00 91.50 98 ALA A C 1
ATOM 774 O O . ALA A 1 98 ? -0.652 11.469 0.847 1.00 91.50 98 ALA A O 1
ATOM 775 N N . LYS A 1 99 ? -1.698 11.985 -1.066 1.00 92.19 99 LYS A N 1
ATOM 776 C CA . LYS A 1 99 ? -3.046 11.994 -0.477 1.00 92.19 99 LYS A CA 1
ATOM 777 C C . LYS A 1 99 ? -3.465 10.618 0.050 1.00 92.19 99 LYS A C 1
ATOM 779 O O . LYS A 1 99 ? -4.132 10.556 1.073 1.00 92.19 99 LYS A O 1
ATOM 784 N N . LEU A 1 100 ? -3.109 9.536 -0.642 1.00 90.44 100 LEU A N 1
ATOM 785 C CA . LEU A 1 100 ? -3.419 8.174 -0.203 1.00 90.44 100 LEU A CA 1
ATOM 786 C C . LEU A 1 100 ? -2.630 7.789 1.054 1.00 90.44 100 LEU A C 1
ATOM 788 O O . LEU A 1 100 ? -3.168 7.119 1.929 1.00 90.44 100 LEU A O 1
ATOM 792 N N . LEU A 1 101 ? -1.368 8.210 1.138 1.00 91.44 101 LEU A N 1
ATOM 793 C CA . LEU A 1 101 ? -0.471 7.869 2.243 1.00 91.44 101 LEU A CA 1
ATOM 794 C C . LEU A 1 101 ? -0.582 8.825 3.438 1.00 91.44 101 LEU A C 1
ATOM 796 O O . LEU A 1 101 ? -0.161 8.468 4.534 1.00 91.44 101 LEU A O 1
ATOM 800 N N . SER A 1 102 ? -1.174 10.011 3.272 1.00 91.56 102 SER A N 1
ATOM 801 C CA . SER A 1 102 ? -1.278 11.016 4.340 1.00 91.56 102 SER A CA 1
ATOM 802 C C . SER A 1 102 ? -2.017 10.567 5.610 1.00 91.56 102 SER A C 1
ATOM 804 O O . SER A 1 102 ? -1.669 11.054 6.686 1.00 91.56 102 SER A O 1
ATOM 806 N N . PRO A 1 103 ? -2.993 9.634 5.595 1.00 87.56 103 PRO A N 1
ATOM 807 C CA . PRO A 1 103 ? -3.552 9.115 6.843 1.00 87.56 103 PRO A CA 1
ATOM 808 C C . PRO A 1 103 ? -2.524 8.330 7.667 1.00 87.56 103 PRO A C 1
ATOM 810 O O . PRO A 1 103 ? -2.631 8.286 8.887 1.00 87.56 103 PRO A O 1
ATOM 813 N N . LEU A 1 104 ? -1.514 7.751 7.012 1.00 92.00 104 LEU A N 1
ATOM 814 C CA . LEU A 1 104 ? -0.451 6.962 7.637 1.00 92.00 104 LEU A CA 1
ATOM 815 C C . LEU A 1 104 ? 0.766 7.806 8.040 1.00 92.00 104 LEU A C 1
ATOM 817 O O . LEU A 1 104 ? 1.756 7.255 8.505 1.00 92.00 104 LEU A O 1
ATOM 821 N N . SER A 1 105 ? 0.723 9.130 7.872 1.00 91.50 105 SER A N 1
ATOM 822 C CA . SER A 1 105 ? 1.808 10.023 8.297 1.00 91.50 105 SER A CA 1
ATOM 823 C C . SER A 1 105 ? 1.596 10.621 9.693 1.00 91.50 105 SER A C 1
ATOM 825 O O . SER A 1 105 ? 2.378 11.469 10.110 1.00 91.50 105 SER A O 1
ATOM 827 N N . SER A 1 106 ? 0.530 10.233 10.400 1.00 90.12 106 SER A N 1
ATOM 828 C CA . SER A 1 106 ? 0.229 10.678 11.766 1.00 90.12 106 SER A CA 1
ATOM 829 C C . SER A 1 106 ? 0.207 9.481 12.705 1.00 90.12 106 SER A C 1
ATOM 831 O O . SER A 1 106 ? -0.536 8.523 12.489 1.00 90.12 106 SER A O 1
ATOM 833 N N . GLU A 1 107 ? 0.990 9.566 13.777 1.00 89.50 107 GLU A N 1
ATOM 834 C CA . GLU A 1 107 ? 1.028 8.549 14.827 1.00 89.50 107 GLU A CA 1
ATOM 835 C C . GLU A 1 107 ? -0.353 8.348 15.467 1.00 89.50 107 GLU A C 1
ATOM 837 O O . GLU A 1 107 ? -0.796 7.211 15.630 1.00 89.50 107 GLU A O 1
ATOM 842 N N . GLN A 1 108 ? -1.082 9.438 15.724 1.00 88.12 108 GLN A N 1
ATOM 843 C CA . GLN A 1 108 ? -2.441 9.402 16.268 1.00 88.12 108 GLN A CA 1
ATOM 844 C C . GLN A 1 108 ? -3.402 8.647 15.341 1.00 88.12 108 GLN A C 1
ATOM 846 O O . GLN A 1 108 ? -4.139 7.766 15.785 1.00 88.12 108 GLN A O 1
ATOM 851 N N . ARG A 1 109 ? -3.365 8.931 14.033 1.00 89.94 109 ARG A N 1
ATOM 852 C CA . ARG A 1 109 ? -4.213 8.240 13.047 1.00 89.94 109 ARG A CA 1
ATOM 853 C C . ARG A 1 109 ? -3.869 6.760 12.928 1.00 89.94 109 ARG A C 1
ATOM 855 O O . ARG A 1 109 ? -4.771 5.931 12.818 1.00 89.94 109 ARG A O 1
ATOM 862 N N . ILE A 1 110 ? -2.583 6.414 12.998 1.00 91.31 110 ILE A N 1
ATOM 863 C CA . ILE A 1 110 ? -2.143 5.014 13.042 1.00 91.31 110 ILE A CA 1
ATOM 864 C C . ILE A 1 110 ? -2.674 4.330 14.306 1.00 91.31 110 ILE A C 1
ATOM 866 O O . ILE A 1 110 ? -3.120 3.184 14.232 1.00 91.31 110 ILE A O 1
ATOM 870 N N . LEU A 1 111 ? -2.650 5.006 15.456 1.00 90.06 111 LEU A N 1
ATOM 871 C CA . LEU A 1 111 ? -3.149 4.455 16.714 1.00 90.06 111 LEU A CA 1
ATOM 872 C C . LEU A 1 111 ? -4.657 4.170 16.642 1.00 90.06 111 LEU A C 1
ATOM 874 O O . LEU A 1 111 ? -5.068 3.048 16.940 1.00 90.06 111 LEU A O 1
ATOM 878 N N . ILE A 1 112 ? -5.449 5.122 16.137 1.00 90.69 112 ILE A N 1
ATOM 879 C CA . ILE A 1 112 ? -6.887 4.940 15.873 1.00 90.69 112 ILE A CA 1
ATOM 880 C C . ILE A 1 112 ? -7.117 3.744 14.939 1.00 90.69 112 ILE A C 1
ATOM 882 O O . ILE A 1 112 ? -7.900 2.848 15.256 1.00 90.69 112 ILE A O 1
ATOM 886 N N . LEU A 1 113 ? -6.399 3.683 13.812 1.00 91.62 113 LEU A N 1
ATOM 887 C CA . LEU A 1 113 ? -6.519 2.589 12.847 1.00 91.62 113 LEU A CA 1
ATOM 888 C C . LEU A 1 113 ? -6.207 1.227 13.488 1.00 91.62 113 LEU A C 1
ATOM 890 O O . LEU A 1 113 ? -6.945 0.264 13.285 1.00 91.62 113 LEU A O 1
ATOM 894 N N . LYS A 1 114 ? -5.142 1.134 14.293 1.00 91.19 114 LYS A N 1
ATOM 895 C CA . LYS A 1 114 ? -4.773 -0.098 15.009 1.00 91.19 114 LYS A CA 1
ATOM 896 C C . LYS A 1 114 ? -5.850 -0.536 15.995 1.00 91.19 114 LYS A C 1
ATOM 898 O O . LYS A 1 114 ? -6.066 -1.739 16.139 1.00 91.19 114 LYS A O 1
ATOM 903 N N . THR A 1 115 ? -6.493 0.406 16.675 1.00 91.62 115 THR A N 1
ATOM 904 C CA . THR A 1 115 ? -7.604 0.114 17.581 1.00 91.62 115 THR A CA 1
ATOM 905 C C . THR A 1 115 ? -8.814 -0.416 16.811 1.00 91.62 115 THR A C 1
ATOM 907 O O . THR A 1 115 ? -9.318 -1.483 17.152 1.00 91.62 115 THR A O 1
ATOM 910 N N . LEU A 1 116 ? -9.202 0.232 15.709 1.00 90.88 116 LEU A N 1
ATOM 911 C CA . LEU A 1 116 ? -10.341 -0.190 14.881 1.00 90.88 116 LEU A CA 1
ATOM 912 C C . LEU A 1 116 ? -10.125 -1.540 14.183 1.00 90.88 116 LEU A C 1
ATOM 914 O O . LEU A 1 116 ? -11.061 -2.315 14.015 1.00 90.88 116 LEU A O 1
ATOM 918 N N . ILE A 1 117 ? -8.884 -1.885 13.825 1.00 89.56 117 ILE A N 1
ATOM 919 C CA . ILE A 1 117 ? -8.563 -3.208 13.258 1.00 89.56 117 ILE A CA 1
ATOM 920 C C . ILE A 1 117 ? -8.856 -4.347 14.254 1.00 89.56 117 ILE A C 1
ATOM 922 O O . ILE A 1 117 ? -9.106 -5.481 13.838 1.00 89.56 117 ILE A O 1
ATOM 926 N N . LYS A 1 118 ? -8.841 -4.079 15.567 1.00 88.56 118 LYS A N 1
ATOM 927 C CA . LYS A 1 118 ? -9.176 -5.084 16.592 1.00 88.56 118 LYS A CA 1
ATOM 928 C C . LYS A 1 118 ? -10.684 -5.324 16.722 1.00 88.56 118 LYS A C 1
ATOM 930 O O . LYS A 1 118 ? -11.071 -6.303 17.359 1.00 88.56 118 LYS A O 1
ATOM 935 N N . GLY A 1 119 ? -11.514 -4.465 16.136 1.00 90.00 119 GLY A N 1
ATOM 936 C CA . GLY A 1 119 ? -12.968 -4.551 16.149 1.00 90.00 119 GLY A CA 1
ATOM 937 C C . GLY A 1 119 ? -13.611 -3.174 16.254 1.00 90.00 119 GLY A C 1
ATOM 938 O O . GLY A 1 119 ? -12.931 -2.177 16.493 1.00 90.00 119 GLY A O 1
ATOM 939 N N . ASP A 1 120 ? -14.931 -3.145 16.108 1.00 90.12 120 ASP A N 1
ATOM 940 C CA . ASP A 1 120 ? -15.703 -1.910 16.192 1.00 90.12 120 ASP A CA 1
ATOM 941 C C . ASP A 1 120 ? -15.525 -1.248 17.565 1.00 90.12 120 ASP A C 1
ATOM 943 O O . ASP A 1 120 ? -15.393 -1.920 18.599 1.00 90.12 120 ASP A O 1
ATOM 947 N N . ARG A 1 121 ? -15.470 0.086 17.561 1.00 89.62 121 ARG A N 1
ATOM 948 C CA . ARG A 1 121 ? -15.289 0.917 18.753 1.00 89.62 121 ARG A CA 1
ATOM 949 C C . ARG A 1 121 ? -16.153 2.158 18.659 1.00 89.62 121 ARG A C 1
ATOM 951 O O . ARG A 1 121 ? -16.214 2.809 17.618 1.00 89.62 121 ARG A O 1
ATOM 958 N N . SER A 1 122 ? -16.782 2.501 19.770 1.00 90.25 122 SER A N 1
ATOM 959 C CA . SER A 1 122 ? -17.399 3.805 19.977 1.00 90.25 122 SER A CA 1
ATOM 960 C C . SER A 1 122 ? -16.338 4.897 20.162 1.00 90.25 122 SER A C 1
ATOM 962 O O . SER A 1 122 ? -15.163 4.625 20.424 1.00 90.25 122 SER A O 1
ATOM 964 N N . SER A 1 123 ? -16.753 6.159 20.051 1.00 88.62 123 SER A N 1
ATOM 965 C CA . SER A 1 123 ? -15.872 7.312 20.262 1.00 88.62 123 SER A CA 1
ATOM 966 C C . SER A 1 123 ? -15.271 7.345 21.671 1.00 88.62 123 SER A C 1
ATOM 968 O O . SER A 1 123 ? -14.087 7.627 21.819 1.00 88.62 123 SER A O 1
ATOM 970 N N . SER A 1 124 ? -16.040 6.984 22.701 1.00 88.88 124 SER A N 1
ATOM 971 C CA . SER A 1 124 ? -15.553 6.914 24.085 1.00 88.88 124 SER A CA 1
ATOM 972 C C . SER A 1 124 ? -14.519 5.805 24.288 1.00 88.88 124 SER A C 1
ATOM 974 O O . SER A 1 124 ? -13.536 5.991 25.008 1.00 88.88 124 SER A O 1
ATOM 976 N N . GLU A 1 125 ? -14.693 4.659 23.629 1.00 90.44 125 GLU A N 1
ATOM 977 C CA . GLU A 1 125 ? -13.710 3.575 23.666 1.00 90.44 125 GLU A CA 1
ATOM 978 C C . GLU A 1 125 ? -12.424 3.946 22.928 1.00 90.44 125 GLU A C 1
ATOM 980 O O . GLU A 1 125 ? -11.339 3.643 23.424 1.00 90.44 125 GLU A O 1
ATOM 985 N N . LEU A 1 126 ? -12.531 4.641 21.791 1.00 91.06 126 LEU A N 1
ATOM 986 C CA . LEU A 1 126 ? -11.372 5.187 21.088 1.00 91.06 126 LEU A CA 1
ATOM 987 C C . LEU A 1 126 ? -10.620 6.191 21.956 1.00 91.06 126 LEU A C 1
ATOM 989 O O . LEU A 1 126 ? -9.404 6.073 22.076 1.00 91.06 126 LEU A O 1
ATOM 993 N N . SER A 1 127 ? -11.310 7.127 22.610 1.00 90.88 127 SER A N 1
ATOM 994 C CA . SER A 1 127 ? -10.660 8.071 23.525 1.00 90.88 127 SER A CA 1
ATOM 995 C C . SER A 1 127 ? -9.909 7.363 24.645 1.00 90.88 127 SER A C 1
ATOM 997 O O . SER A 1 127 ? -8.746 7.668 24.897 1.00 90.88 127 SER A O 1
ATOM 999 N N . ARG A 1 128 ? -10.518 6.343 25.259 1.00 90.44 128 ARG A N 1
ATOM 1000 C CA . ARG A 1 128 ? -9.875 5.562 26.321 1.00 90.44 128 ARG A CA 1
ATOM 1001 C C . ARG A 1 128 ? -8.658 4.770 25.832 1.00 90.44 128 ARG A C 1
ATOM 1003 O O . ARG A 1 128 ? -7.675 4.673 26.556 1.00 90.44 128 ARG A O 1
ATOM 1010 N N . GLU A 1 129 ? -8.722 4.169 24.644 1.00 88.19 129 GLU A N 1
ATOM 1011 C CA . GLU A 1 129 ? -7.622 3.350 24.109 1.00 88.19 129 GLU A CA 1
ATOM 1012 C C . GLU A 1 129 ? -6.486 4.179 23.492 1.00 88.19 129 GLU A C 1
ATOM 1014 O O . GLU A 1 129 ? -5.342 3.727 23.478 1.00 88.19 129 GLU A O 1
ATOM 1019 N N . THR A 1 130 ? -6.794 5.364 22.963 1.00 87.81 130 THR A N 1
ATOM 1020 C CA . THR A 1 130 ? -5.831 6.200 22.228 1.00 87.81 130 THR A CA 1
ATOM 1021 C C . THR A 1 130 ? -5.324 7.402 23.027 1.00 87.81 130 THR A C 1
ATOM 1023 O O . THR A 1 130 ? -4.311 7.984 22.649 1.00 87.81 130 THR A O 1
ATOM 1026 N N . GLY A 1 131 ? -6.004 7.779 24.116 1.00 87.94 131 GLY A N 1
ATOM 1027 C CA . GLY A 1 131 ? -5.717 8.988 24.895 1.00 87.94 131 GLY A CA 1
ATOM 1028 C C . GLY A 1 131 ? -6.133 10.293 24.205 1.00 87.94 131 GLY A C 1
ATOM 1029 O O . GLY A 1 131 ? -5.791 11.367 24.689 1.00 87.94 131 GLY A O 1
ATOM 1030 N N . LEU A 1 132 ? -6.836 10.213 23.069 1.00 87.62 132 LEU A N 1
ATOM 1031 C CA . LEU A 1 132 ? -7.292 11.370 22.297 1.00 87.62 132 LEU A CA 1
ATOM 1032 C C . LEU A 1 132 ? -8.689 11.796 22.747 1.00 87.62 132 LEU A C 1
ATOM 1034 O O . LEU A 1 132 ? -9.606 10.976 22.792 1.00 87.62 132 LEU A O 1
ATOM 1038 N N . GLU A 1 133 ? -8.888 13.084 23.012 1.00 86.25 133 GLU A N 1
ATOM 1039 C CA . GLU A 1 133 ? -10.164 13.604 23.514 1.00 86.25 133 GLU A CA 1
ATOM 1040 C C . GLU A 1 133 ? -10.756 14.697 22.622 1.00 86.25 133 GLU A C 1
ATOM 1042 O O . GLU A 1 133 ? -10.044 15.493 22.001 1.00 86.25 133 GLU A O 1
ATOM 1047 N N . GLY A 1 134 ? -12.093 14.747 22.589 1.00 81.06 134 GLY A N 1
ATOM 1048 C CA . GLY A 1 134 ? -12.853 15.817 21.944 1.00 81.06 134 GLY A CA 1
ATOM 1049 C C . GLY A 1 134 ? -12.372 16.100 20.521 1.00 81.06 134 GLY A C 1
ATOM 1050 O O . GLY A 1 134 ? -12.299 15.197 19.690 1.00 81.06 134 GLY A O 1
ATOM 1051 N N . GLY A 1 135 ? -12.015 17.357 20.246 1.00 78.25 135 GLY A N 1
ATOM 1052 C CA . GLY A 1 135 ? -11.591 17.807 18.918 1.00 78.25 135 GLY A CA 1
ATOM 1053 C C . GLY A 1 135 ? -10.419 17.021 18.318 1.00 78.25 135 GLY A C 1
ATOM 1054 O O . GLY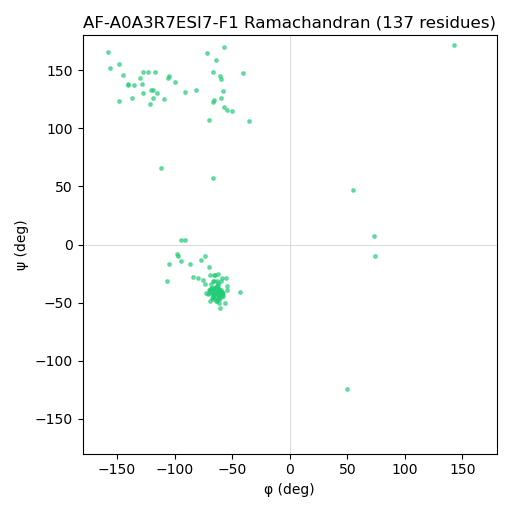 A 1 135 ? -10.372 16.872 17.106 1.00 78.25 135 GLY A O 1
ATOM 1055 N N . GLN A 1 136 ? -9.520 16.450 19.126 1.00 78.94 136 GLN A N 1
ATOM 1056 C CA . GLN A 1 136 ? -8.386 15.665 18.612 1.00 78.94 136 GLN A CA 1
ATOM 1057 C C . GLN A 1 136 ? -8.808 14.337 17.977 1.00 78.94 136 GLN A C 1
ATOM 1059 O O . GLN A 1 136 ? -8.092 13.804 17.137 1.00 78.94 136 GLN A O 1
ATOM 1064 N N . LEU A 1 137 ? -9.951 13.788 18.395 1.00 82.56 137 LEU A N 1
ATOM 1065 C CA . LEU A 1 137 ? -10.492 12.557 17.826 1.00 82.56 137 LEU A CA 1
ATOM 1066 C C . LEU A 1 137 ? -11.300 12.827 16.545 1.00 82.56 137 LEU A C 1
ATOM 1068 O O . LEU A 1 137 ? -11.394 11.956 15.683 1.00 82.56 137 LEU A O 1
ATOM 1072 N N . TYR A 1 138 ? -11.887 14.023 16.424 1.00 77.06 138 TYR A N 1
ATOM 1073 C CA . TYR A 1 138 ? -12.777 14.397 15.317 1.00 77.06 138 TYR A CA 1
ATOM 1074 C C . TYR A 1 138 ? -12.094 15.205 14.191 1.00 77.06 138 TYR A C 1
ATOM 1076 O O . TYR A 1 138 ? -12.724 15.417 13.153 1.00 77.06 138 TYR A O 1
ATOM 1084 N N . HIS A 1 139 ? -10.840 15.643 14.368 1.00 68.56 139 HIS A N 1
ATOM 1085 C CA . HIS A 1 139 ? -10.042 16.413 13.394 1.00 68.56 139 HIS A CA 1
ATOM 1086 C C . HIS A 1 139 ? -8.821 15.625 12.881 1.00 68.56 139 HIS A C 1
ATOM 1088 O O . HIS A 1 139 ? -8.492 15.738 11.672 1.00 68.56 139 HIS A O 1
#

Foldseek 3Di:
DVVVVVVVVVVVVVVVVVVVVVVVVVVVVVVPPPPDPDDDPPVVVVVVVVQVVPWPPDPPKGKDKDKDWDDDPNDTPDIDIDIDIVVVVVPPDPVNVCVVCVCVVDPLSVQLVVVCVVHDDDPVRSCVSRVADDPRSVD

pLDDT: mean 79.83, std 13.54, range [39.31, 94.06]

Mean predicted aligned error: 15.61 Å

Secondary structure (DSSP, 8-state):
-HHHHHHHHHHHHHHHHHHHHHHHHHHHHHHHS--------HHHHHHHHHHHHHS-S-TT--EEEEEEEEEETTEEEEEEEEEEEHHHHHTS-HHHHHHHHGGGG-HHHHHHHHHHHTS---HHHHHHHH---THHHH-

Radius of gyration: 28.05 Å; Cα contacts (8 Å, |Δi|>4): 73; chains: 1; bounding box: 68×52×65 Å